Protein AF-A0A1H1SBE0-F1 (afdb_monomer_lite)

Structure (mmCIF, N/CA/C/O backbone):
data_AF-A0A1H1SBE0-F1
#
_entry.id   AF-A0A1H1SBE0-F1
#
loop_
_atom_site.group_PDB
_atom_site.id
_atom_site.type_symbol
_atom_site.label_atom_id
_atom_site.label_alt_id
_atom_site.label_comp_id
_atom_site.label_asym_id
_atom_site.label_entity_id
_atom_site.label_seq_id
_atom_site.pdbx_PDB_ins_code
_atom_site.Cartn_x
_atom_site.Cartn_y
_atom_site.Cartn_z
_atom_site.occupancy
_atom_site.B_iso_or_equiv
_atom_site.auth_seq_id
_atom_site.auth_comp_id
_atom_site.auth_asym_id
_atom_site.auth_atom_id
_atom_site.pdbx_PDB_model_num
ATOM 1 N N . MET A 1 1 ? 48.271 5.583 -66.362 1.00 45.78 1 MET A N 1
ATOM 2 C CA . MET A 1 1 ? 48.150 4.110 -66.345 1.00 45.78 1 MET A CA 1
ATOM 3 C C . MET A 1 1 ? 48.478 3.608 -64.946 1.00 45.78 1 MET A C 1
ATOM 5 O O . MET A 1 1 ? 49.628 3.749 -64.551 1.00 45.78 1 MET A O 1
ATOM 9 N N . PRO A 1 2 ? 47.506 3.093 -64.180 1.00 50.34 2 PRO A N 1
ATOM 10 C CA . PRO A 1 2 ? 47.777 2.348 -62.955 1.00 50.34 2 PRO A CA 1
ATOM 11 C C . PRO A 1 2 ? 47.864 0.840 -63.259 1.00 50.34 2 PRO A C 1
ATOM 13 O O . PRO A 1 2 ? 47.049 0.345 -64.038 1.00 50.34 2 PRO A O 1
ATOM 16 N N . PRO A 1 3 ? 48.792 0.083 -62.658 1.00 51.16 3 PRO A N 1
ATOM 17 C CA . PRO A 1 3 ? 48.682 -1.366 -62.622 1.00 51.16 3 PRO A CA 1
ATOM 18 C C . PRO A 1 3 ? 48.021 -1.835 -61.315 1.00 51.16 3 PRO A C 1
ATOM 20 O O . PRO A 1 3 ? 48.494 -1.560 -60.216 1.00 51.16 3 PRO A O 1
ATOM 23 N N . THR A 1 4 ? 46.952 -2.606 -61.454 1.00 49.50 4 THR A N 1
ATOM 24 C CA . THR A 1 4 ? 46.554 -3.709 -60.556 1.00 49.50 4 THR A CA 1
ATOM 25 C C . THR A 1 4 ? 46.502 -4.985 -61.420 1.00 49.50 4 THR A C 1
ATOM 27 O O . THR A 1 4 ? 46.507 -4.836 -62.647 1.00 49.50 4 THR A O 1
ATOM 30 N N . PRO A 1 5 ? 46.422 -6.235 -60.901 1.00 48.66 5 PRO A N 1
ATOM 31 C CA . PRO A 1 5 ? 46.421 -6.745 -59.516 1.00 48.66 5 PRO A CA 1
ATOM 32 C C . PRO A 1 5 ? 47.370 -7.968 -59.311 1.00 48.66 5 PRO A C 1
ATOM 34 O O . PRO A 1 5 ? 47.953 -8.488 -60.260 1.00 48.66 5 PRO A O 1
ATOM 37 N N . ARG A 1 6 ? 47.462 -8.524 -58.090 1.00 40.03 6 ARG A N 1
ATOM 38 C CA . ARG A 1 6 ? 47.632 -9.983 -57.914 1.00 40.03 6 ARG A CA 1
ATOM 39 C C . ARG A 1 6 ? 46.803 -10.497 -56.738 1.00 40.03 6 ARG A C 1
ATOM 41 O O . ARG A 1 6 ? 46.999 -10.102 -55.596 1.00 40.03 6 ARG A O 1
ATOM 48 N N . THR A 1 7 ? 45.878 -11.372 -57.104 1.00 45.62 7 THR A N 1
ATOM 49 C CA . THR A 1 7 ? 45.034 -12.244 -56.293 1.00 45.62 7 THR A CA 1
ATOM 50 C C . THR A 1 7 ? 45.862 -13.352 -55.647 1.00 45.62 7 THR A C 1
ATOM 52 O O . THR A 1 7 ? 46.636 -13.999 -56.349 1.00 45.62 7 THR A O 1
ATOM 55 N N . THR A 1 8 ? 45.591 -13.654 -54.377 1.00 46.00 8 THR A N 1
ATOM 56 C CA . THR A 1 8 ? 45.579 -15.045 -53.906 1.00 46.00 8 THR A CA 1
ATOM 57 C C . THR A 1 8 ? 44.433 -15.208 -52.914 1.00 46.00 8 THR A C 1
ATOM 59 O O . THR A 1 8 ? 44.449 -14.650 -51.819 1.00 46.00 8 THR A O 1
ATOM 62 N N . GLU A 1 9 ? 43.412 -15.940 -53.347 1.00 38.50 9 GLU A N 1
ATOM 63 C CA . GLU A 1 9 ? 42.443 -16.611 -52.486 1.00 38.50 9 GLU A CA 1
ATOM 64 C C . GLU A 1 9 ? 43.153 -17.674 -51.632 1.00 38.50 9 GLU A C 1
ATOM 66 O O . GLU A 1 9 ? 44.126 -18.253 -52.112 1.00 38.50 9 GLU A O 1
ATOM 71 N N . LEU A 1 10 ? 42.676 -17.951 -50.410 1.00 39.22 10 LEU A N 1
ATOM 72 C CA . LEU A 1 10 ? 42.073 -19.246 -50.023 1.00 39.22 10 LEU A CA 1
ATOM 73 C C . LEU A 1 10 ? 41.742 -19.273 -48.510 1.00 39.22 10 LEU A C 1
ATOM 75 O O . LEU A 1 10 ? 42.617 -19.062 -47.676 1.00 39.22 10 LEU A O 1
ATOM 79 N N . SER A 1 11 ? 40.458 -19.501 -48.200 1.00 38.25 11 SER A N 1
ATOM 80 C CA . SER A 1 11 ? 39.885 -20.546 -47.309 1.00 38.25 11 SER A CA 1
ATOM 81 C C . SER A 1 11 ? 40.762 -21.103 -46.171 1.00 38.25 11 SER A C 1
ATOM 83 O O . SER A 1 11 ? 41.905 -21.457 -46.406 1.00 38.25 11 SER A O 1
ATOM 85 N N . ALA A 1 12 ? 40.334 -21.442 -44.953 1.00 47.94 12 ALA A N 1
ATOM 86 C CA . ALA A 1 12 ? 39.07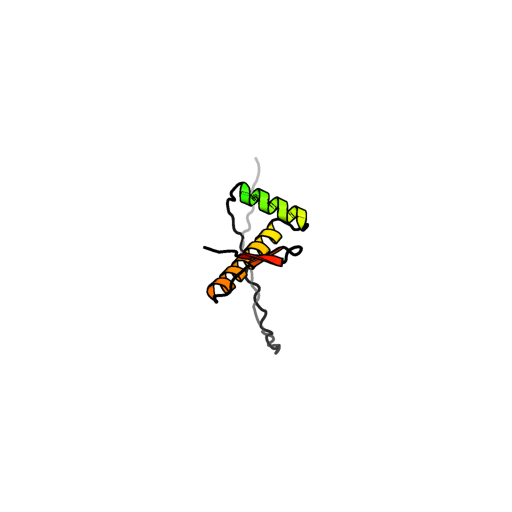9 -21.563 -44.203 1.00 47.94 12 ALA A CA 1
ATOM 87 C C . ALA A 1 12 ? 39.503 -22.021 -42.763 1.00 47.94 12 ALA A C 1
ATOM 89 O O . ALA A 1 12 ? 40.678 -22.345 -42.564 1.00 47.94 12 ALA A O 1
ATOM 90 N N . PRO A 1 13 ? 38.620 -22.055 -41.742 1.00 46.41 13 PRO A N 1
ATOM 91 C CA . PRO A 1 13 ? 39.005 -22.320 -40.352 1.00 46.41 13 PRO A CA 1
ATOM 92 C C . PRO A 1 13 ? 39.144 -23.826 -40.072 1.00 46.41 13 PRO A C 1
ATOM 94 O O . PRO A 1 13 ? 38.344 -24.622 -40.558 1.00 46.41 13 PRO A O 1
ATOM 97 N N . LEU A 1 14 ? 40.107 -24.219 -39.232 1.00 41.81 14 LEU A N 1
ATOM 98 C CA . LEU A 1 14 ? 40.192 -25.578 -38.689 1.00 41.81 14 LEU A CA 1
ATOM 99 C C . LEU A 1 14 ? 39.836 -25.577 -37.202 1.00 41.81 14 LEU A C 1
ATOM 101 O O . LEU A 1 14 ? 40.540 -25.033 -36.353 1.00 41.81 14 LEU A O 1
ATOM 105 N N . SER A 1 15 ? 38.682 -26.178 -36.936 1.00 43.12 15 SER A N 1
ATOM 106 C CA . SER A 1 15 ? 38.161 -26.578 -35.637 1.00 43.12 15 SER A CA 1
ATOM 107 C C . SER A 1 15 ? 39.092 -27.586 -34.961 1.00 43.12 15 SER A C 1
ATOM 109 O O . SER A 1 15 ? 39.494 -28.545 -35.609 1.00 43.12 15 SER A O 1
ATOM 111 N N . ASN A 1 16 ? 39.341 -27.439 -33.656 1.00 43.66 16 ASN A N 1
ATOM 112 C CA . ASN A 1 16 ? 39.878 -28.523 -32.831 1.00 43.66 16 ASN A CA 1
ATOM 113 C C . ASN A 1 16 ? 38.955 -28.798 -31.634 1.00 43.66 16 ASN A C 1
ATOM 115 O O . ASN A 1 16 ? 38.880 -28.043 -30.671 1.00 43.66 16 ASN A O 1
ATOM 119 N N . GLU A 1 17 ? 38.207 -29.880 -31.827 1.00 39.31 17 GLU A N 1
ATOM 120 C CA . GLU A 1 17 ? 37.707 -30.907 -30.911 1.00 39.31 17 GLU A CA 1
ATOM 121 C C . GLU A 1 17 ? 37.438 -30.629 -29.419 1.00 39.31 17 GLU A C 1
ATOM 123 O O . GLU A 1 17 ? 38.289 -30.304 -28.596 1.00 39.31 17 GLU A O 1
ATOM 128 N N . VAL A 1 18 ? 36.201 -30.989 -29.076 1.00 44.00 18 VAL A N 1
ATOM 129 C CA . VAL A 1 18 ? 35.666 -31.345 -27.762 1.00 44.00 18 VAL A CA 1
ATOM 130 C C . VAL A 1 18 ? 36.289 -32.654 -27.254 1.00 44.00 18 VAL A C 1
ATOM 132 O O . VAL A 1 18 ? 36.305 -33.632 -27.997 1.00 44.00 18 VAL A O 1
ATOM 135 N N . LYS A 1 19 ? 36.657 -32.715 -25.960 1.00 37.03 19 LYS A N 1
ATOM 136 C CA . LYS A 1 19 ? 36.245 -33.747 -24.966 1.00 37.03 19 LYS A CA 1
ATOM 137 C C . LYS A 1 19 ? 37.140 -33.713 -23.713 1.00 37.03 19 LYS A C 1
ATOM 139 O O . LYS A 1 19 ? 38.323 -34.014 -23.787 1.00 37.03 19 LYS A O 1
ATOM 144 N N . LYS A 1 20 ? 36.546 -33.523 -22.532 1.00 35.72 20 LYS A N 1
ATOM 145 C CA . LYS A 1 20 ? 36.143 -34.613 -21.617 1.00 35.72 20 LYS A CA 1
ATOM 146 C C . LYS A 1 20 ? 35.503 -34.025 -20.358 1.00 35.72 20 LYS A C 1
ATOM 148 O O . LYS A 1 20 ? 36.019 -33.099 -19.743 1.00 35.72 20 LYS A O 1
ATOM 153 N N . ALA A 1 21 ? 34.353 -34.594 -20.017 1.00 42.25 21 ALA A N 1
ATOM 154 C CA . ALA A 1 21 ? 33.612 -34.336 -18.799 1.00 42.25 21 ALA A CA 1
ATOM 155 C C . ALA A 1 21 ? 34.451 -34.702 -17.570 1.00 42.25 21 ALA A C 1
ATOM 157 O O . ALA A 1 21 ? 35.009 -35.796 -17.514 1.00 42.25 21 ALA A O 1
ATOM 158 N N . ASN A 1 22 ? 34.469 -33.816 -16.576 1.00 41.03 22 ASN A N 1
ATOM 159 C CA . ASN A 1 22 ? 34.837 -34.177 -15.216 1.00 41.03 22 ASN A CA 1
ATOM 160 C C . ASN A 1 22 ? 33.557 -34.152 -14.378 1.00 41.03 22 ASN A C 1
ATOM 162 O O . ASN A 1 22 ? 33.023 -33.093 -14.051 1.00 41.03 22 ASN A O 1
ATOM 166 N N . VAL A 1 23 ? 33.033 -35.347 -14.108 1.00 49.38 23 VAL A N 1
ATOM 167 C CA . VAL A 1 23 ? 31.912 -35.584 -13.198 1.00 49.38 23 VAL A CA 1
ATOM 168 C C . VAL A 1 23 ? 32.461 -35.452 -11.781 1.00 49.38 23 VAL A C 1
ATOM 170 O O . VAL A 1 23 ? 32.946 -36.411 -11.189 1.00 49.38 23 VAL A O 1
ATOM 173 N N . GLY A 1 24 ? 32.441 -34.226 -11.263 1.00 40.00 24 GLY A N 1
ATOM 174 C CA . GLY A 1 24 ? 32.627 -33.953 -9.845 1.00 40.00 24 GLY A CA 1
ATOM 175 C C . GLY A 1 24 ? 31.282 -34.074 -9.143 1.00 40.00 24 GLY A C 1
ATOM 176 O O . GLY A 1 24 ? 30.373 -33.291 -9.410 1.00 40.00 24 GLY A O 1
ATOM 177 N N . ALA A 1 25 ? 31.160 -35.068 -8.267 1.00 51.12 25 ALA A N 1
ATOM 178 C CA . ALA A 1 25 ? 30.040 -35.239 -7.357 1.00 51.12 25 ALA A CA 1
ATOM 179 C C . ALA A 1 25 ? 29.938 -34.027 -6.416 1.00 51.12 25 ALA A C 1
ATOM 181 O O . ALA A 1 25 ? 30.593 -33.959 -5.380 1.00 51.12 25 ALA A O 1
ATOM 182 N N . GLY A 1 26 ? 29.121 -33.055 -6.807 1.00 42.88 26 GLY A N 1
ATOM 183 C CA . GLY A 1 26 ? 28.610 -32.003 -5.945 1.00 42.88 26 GLY A CA 1
ATOM 184 C C . GLY A 1 26 ? 27.107 -32.183 -5.861 1.00 42.88 26 GLY A C 1
ATOM 185 O O . GLY A 1 26 ? 26.414 -32.116 -6.874 1.00 42.88 26 GLY A O 1
ATOM 186 N N . THR A 1 27 ? 26.604 -32.458 -4.665 1.00 46.19 27 THR A N 1
ATOM 187 C CA . THR A 1 27 ? 25.187 -32.361 -4.325 1.00 46.19 27 THR A CA 1
ATOM 188 C C . THR A 1 27 ? 24.632 -31.062 -4.904 1.00 46.19 27 THR A C 1
ATOM 190 O O . THR A 1 27 ? 25.029 -29.968 -4.505 1.00 46.19 27 THR A O 1
ATOM 193 N N . TYR A 1 28 ? 23.744 -31.182 -5.893 1.00 48.25 28 TYR A N 1
ATOM 194 C CA . TYR A 1 28 ? 23.044 -30.048 -6.478 1.00 48.25 28 TYR A CA 1
ATOM 195 C C . TYR A 1 28 ? 22.137 -29.465 -5.400 1.00 48.25 28 TYR A C 1
ATOM 197 O O . TYR A 1 28 ? 20.993 -29.878 -5.224 1.00 48.25 28 TYR A O 1
ATOM 205 N N . VAL A 1 29 ? 22.667 -28.498 -4.656 1.00 59.00 29 VAL A N 1
ATOM 206 C CA . VAL A 1 29 ? 21.853 -27.523 -3.947 1.00 59.00 29 VAL A CA 1
ATOM 207 C C . VAL A 1 29 ? 20.975 -26.904 -5.024 1.00 59.00 29 VAL A C 1
ATOM 209 O O . VAL A 1 29 ? 21.475 -26.216 -5.917 1.00 59.00 29 VAL A O 1
ATOM 212 N N . SER A 1 30 ? 19.687 -27.242 -4.993 1.00 56.38 30 SER A N 1
ATOM 213 C CA . SER A 1 30 ? 18.667 -26.633 -5.834 1.00 56.38 30 SER A CA 1
ATOM 214 C C . SER A 1 30 ? 18.797 -25.124 -5.667 1.00 56.38 30 SER A C 1
ATOM 216 O O . SER A 1 30 ? 18.412 -24.564 -4.639 1.00 56.38 30 SER A O 1
ATOM 218 N N . ARG A 1 31 ? 19.433 -24.458 -6.638 1.00 60.59 31 ARG A N 1
ATOM 219 C CA . ARG A 1 31 ? 19.405 -23.004 -6.713 1.00 60.59 31 ARG A CA 1
ATOM 220 C C . ARG A 1 31 ? 17.942 -22.677 -6.918 1.00 60.59 31 ARG A C 1
ATOM 222 O O . ARG A 1 31 ? 17.404 -22.962 -7.986 1.00 60.59 31 ARG A O 1
ATOM 229 N N . HIS A 1 32 ? 17.306 -22.115 -5.895 1.00 59.50 32 HIS A N 1
ATOM 230 C CA . HIS A 1 32 ? 16.066 -21.383 -6.076 1.00 59.50 32 HIS A CA 1
ATOM 231 C C . HIS A 1 32 ? 16.313 -20.407 -7.225 1.00 59.50 32 HIS A C 1
ATOM 233 O O . HIS A 1 32 ? 17.044 -19.430 -7.072 1.00 59.50 32 HIS A O 1
ATOM 239 N N . ARG A 1 33 ? 15.792 -20.737 -8.409 1.00 68.19 33 ARG A N 1
ATOM 240 C CA . ARG A 1 33 ? 15.787 -19.831 -9.545 1.00 68.19 33 ARG A CA 1
ATOM 241 C C . ARG A 1 33 ? 14.931 -18.663 -9.092 1.00 68.19 33 ARG A C 1
ATOM 243 O O . ARG A 1 33 ? 13.716 -18.811 -8.966 1.00 68.19 33 ARG A O 1
ATOM 250 N N . SER A 1 34 ? 15.578 -17.551 -8.755 1.00 68.56 34 SER A N 1
ATOM 251 C CA . SER A 1 34 ? 14.889 -16.287 -8.548 1.00 68.56 34 SER A CA 1
ATOM 252 C C . SER A 1 34 ? 13.978 -16.079 -9.757 1.00 68.56 34 SER A C 1
ATOM 254 O O . SER A 1 34 ? 14.442 -16.310 -10.878 1.00 68.56 34 SER A O 1
ATOM 256 N N . PRO A 1 35 ? 12.695 -15.736 -9.564 1.00 76.94 35 PRO A N 1
ATOM 257 C CA . PRO A 1 35 ? 11.817 -15.468 -10.691 1.00 76.94 35 PRO A CA 1
ATOM 258 C C . PRO A 1 35 ? 12.470 -14.416 -11.593 1.00 76.94 35 PRO A C 1
ATOM 260 O O . PRO A 1 35 ? 13.067 -13.456 -11.101 1.00 76.94 35 PRO A O 1
ATOM 263 N N . ASP A 1 36 ? 12.408 -14.647 -12.903 1.00 86.88 36 ASP A N 1
ATOM 264 C CA . ASP A 1 36 ? 13.062 -13.782 -13.879 1.00 86.88 36 ASP A CA 1
ATOM 265 C C . ASP A 1 36 ? 12.480 -12.355 -13.767 1.00 86.88 36 ASP A C 1
ATOM 267 O O . ASP A 1 36 ? 11.260 -12.165 -13.678 1.00 86.88 36 ASP A O 1
ATOM 271 N N . LEU A 1 37 ? 13.353 -11.339 -13.734 1.00 87.06 37 LEU A N 1
ATOM 272 C CA . LEU A 1 37 ? 12.928 -9.939 -13.654 1.00 87.06 37 LEU A CA 1
ATOM 273 C C . LEU A 1 37 ? 12.089 -9.586 -14.885 1.00 87.06 37 LEU A C 1
ATOM 275 O O . LEU A 1 37 ? 12.528 -9.763 -16.020 1.00 87.06 37 LEU A O 1
ATOM 279 N N . THR A 1 38 ? 10.883 -9.069 -14.653 1.00 89.50 38 THR A N 1
ATOM 280 C CA . THR A 1 38 ? 9.940 -8.696 -15.712 1.00 89.50 38 THR A CA 1
ATOM 281 C C . THR A 1 38 ? 9.707 -7.191 -15.694 1.00 89.50 38 THR A C 1
ATOM 283 O O . THR A 1 38 ? 9.329 -6.631 -14.667 1.00 89.50 38 THR A O 1
ATOM 286 N N . ASN A 1 39 ? 9.898 -6.540 -16.842 1.00 90.81 39 ASN A N 1
ATOM 287 C CA . ASN A 1 39 ? 9.573 -5.127 -17.015 1.00 90.81 39 ASN A CA 1
ATOM 288 C C . ASN A 1 39 ? 8.098 -4.971 -17.389 1.00 90.81 39 ASN A C 1
ATOM 290 O O . ASN A 1 39 ? 7.632 -5.566 -18.360 1.00 90.81 39 ASN A O 1
ATOM 294 N N . ILE A 1 40 ? 7.378 -4.142 -16.637 1.00 89.50 40 ILE A N 1
ATOM 295 C CA . ILE A 1 40 ? 5.963 -3.843 -16.862 1.00 89.50 40 ILE A CA 1
ATOM 296 C C . ILE A 1 40 ? 5.838 -2.346 -17.156 1.00 89.50 40 ILE A C 1
ATOM 298 O O . ILE A 1 40 ? 6.284 -1.520 -16.364 1.00 89.50 40 ILE A O 1
ATOM 302 N N . ASN A 1 41 ? 5.229 -1.997 -18.292 1.00 93.38 41 ASN A N 1
ATOM 303 C CA . ASN A 1 41 ? 4.911 -0.614 -18.640 1.00 93.38 41 ASN A CA 1
ATOM 304 C C . ASN A 1 41 ? 3.417 -0.358 -18.403 1.00 93.38 41 ASN A C 1
ATOM 306 O O . ASN A 1 41 ? 2.574 -1.036 -18.989 1.00 93.38 41 ASN A O 1
ATOM 310 N N . THR A 1 42 ? 3.087 0.611 -17.551 1.00 88.50 42 THR A N 1
ATOM 311 C CA . THR A 1 42 ? 1.705 0.946 -17.178 1.00 88.50 42 THR A CA 1
ATOM 312 C C . THR A 1 42 ? 1.500 2.448 -17.128 1.00 88.50 42 THR A C 1
ATOM 314 O O . THR A 1 42 ? 2.372 3.194 -16.686 1.00 88.50 42 THR A O 1
ATOM 317 N N . GLN A 1 43 ? 0.302 2.891 -17.502 1.00 94.69 43 GLN A N 1
ATOM 318 C CA . GLN A 1 43 ? -0.117 4.276 -17.326 1.00 94.69 43 GLN A CA 1
ATOM 319 C C . GLN A 1 43 ? -0.847 4.431 -15.992 1.00 94.69 43 GLN A C 1
ATOM 321 O O . GLN A 1 43 ? -1.820 3.728 -15.721 1.00 94.69 43 GLN A O 1
ATOM 326 N N . PHE A 1 44 ? -0.393 5.372 -15.168 1.00 93.44 44 PHE A N 1
ATOM 327 C CA . PHE A 1 44 ? -1.026 5.686 -13.893 1.00 93.44 44 PHE A CA 1
ATOM 328 C C . PHE A 1 44 ? -1.960 6.887 -14.021 1.00 93.44 44 PHE A C 1
ATOM 330 O O . PHE A 1 44 ? -1.665 7.873 -14.696 1.00 93.44 44 PHE A O 1
ATOM 337 N N . GLN A 1 45 ? -3.083 6.834 -13.306 1.00 96.94 45 GLN A N 1
ATOM 338 C CA . GLN A 1 45 ? -3.910 8.016 -13.091 1.00 96.94 45 GLN A CA 1
ATOM 339 C C . GLN A 1 45 ? -3.156 9.038 -12.229 1.00 96.94 45 GLN A C 1
ATOM 341 O O . GLN A 1 45 ? -2.383 8.662 -11.347 1.00 96.94 45 GLN A O 1
ATOM 346 N N . ARG A 1 46 ? -3.449 10.335 -12.402 1.00 96.06 46 ARG A N 1
ATOM 347 C CA . ARG A 1 46 ? -2.784 11.423 -11.652 1.00 96.06 46 ARG A CA 1
ATOM 348 C C . ARG A 1 46 ? -2.792 11.214 -10.133 1.00 96.06 46 ARG A C 1
ATOM 350 O O .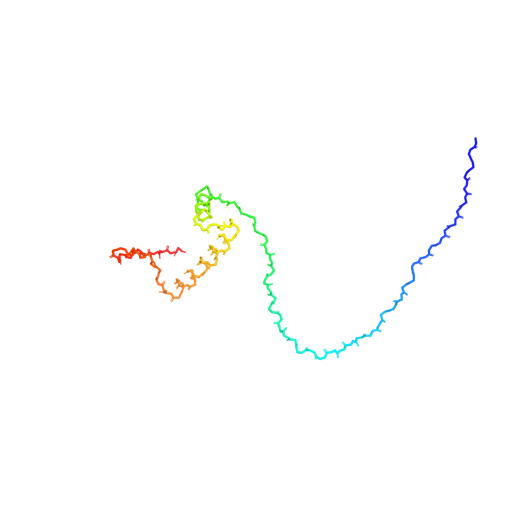 ARG A 1 46 ? -1.793 11.476 -9.477 1.00 96.06 46 ARG A O 1
ATOM 357 N N . ARG A 1 47 ? -3.899 10.707 -9.575 1.00 95.81 47 ARG A N 1
ATOM 358 C CA . ARG A 1 47 ? -4.012 10.420 -8.132 1.00 95.81 47 ARG A CA 1
ATOM 359 C C . ARG A 1 47 ? -3.058 9.314 -7.672 1.00 95.81 47 ARG A C 1
ATOM 361 O O . ARG A 1 47 ? -2.511 9.415 -6.583 1.00 95.81 47 ARG A O 1
ATOM 368 N N . ALA A 1 48 ? -2.839 8.293 -8.500 1.00 94.75 48 ALA A N 1
ATOM 369 C CA . ALA A 1 48 ? -1.905 7.215 -8.188 1.00 94.75 48 ALA A CA 1
ATOM 370 C C . ALA A 1 48 ? -0.449 7.700 -8.239 1.00 94.75 48 ALA A C 1
ATOM 372 O O . ALA A 1 48 ? 0.338 7.331 -7.375 1.00 94.75 48 ALA A O 1
ATOM 373 N N . VAL A 1 49 ? -0.116 8.584 -9.187 1.00 96.25 49 VAL A N 1
ATOM 374 C CA . VAL A 1 49 ? 1.206 9.234 -9.241 1.00 96.25 49 VAL A CA 1
ATOM 375 C C . VAL A 1 49 ? 1.453 10.071 -7.984 1.00 96.25 49 VAL A C 1
ATOM 377 O O . VAL A 1 49 ? 2.477 9.901 -7.335 1.00 96.25 49 VAL A O 1
ATOM 380 N N . ALA A 1 50 ? 0.487 10.898 -7.577 1.00 97.25 50 ALA A N 1
ATOM 381 C CA . ALA A 1 50 ? 0.613 11.701 -6.360 1.00 97.25 50 ALA A CA 1
ATOM 382 C C . ALA A 1 50 ? 0.779 10.837 -5.093 1.00 97.25 50 ALA A C 1
ATOM 384 O O . ALA A 1 50 ? 1.571 11.167 -4.212 1.00 97.25 50 ALA A O 1
ATOM 385 N N . ALA A 1 51 ? 0.061 9.712 -5.000 1.00 96.44 51 ALA A N 1
ATOM 386 C CA . ALA A 1 51 ? 0.222 8.768 -3.896 1.00 96.44 51 ALA A CA 1
ATOM 387 C C . ALA A 1 51 ? 1.612 8.109 -3.898 1.00 96.44 51 ALA A C 1
ATOM 389 O O . ALA A 1 51 ? 2.228 7.983 -2.842 1.00 96.44 51 ALA A O 1
ATOM 390 N N . LEU A 1 52 ? 2.123 7.732 -5.075 1.00 96.19 52 LEU A N 1
ATOM 391 C CA . LEU A 1 52 ? 3.465 7.174 -5.235 1.00 96.19 52 LEU A CA 1
ATOM 392 C C . LEU A 1 52 ? 4.539 8.166 -4.771 1.00 96.19 52 LEU A C 1
ATOM 394 O O . LEU A 1 52 ? 5.396 7.800 -3.974 1.00 96.19 52 LEU A O 1
ATOM 398 N N . GLU A 1 53 ? 4.449 9.427 -5.197 1.00 96.56 53 GLU A N 1
ATOM 399 C CA . GLU A 1 53 ? 5.364 10.493 -4.769 1.00 96.56 53 GLU A CA 1
ATOM 400 C C . GLU A 1 53 ? 5.316 10.724 -3.255 1.00 96.56 53 GLU A C 1
ATOM 402 O O . GLU A 1 53 ? 6.361 10.842 -2.611 1.00 96.56 53 GLU A O 1
ATOM 407 N N . LEU A 1 54 ? 4.113 10.751 -2.671 1.00 97.69 54 LEU A N 1
ATOM 408 C CA . LEU A 1 54 ? 3.930 10.912 -1.231 1.00 97.69 54 LEU A CA 1
ATOM 409 C C . LEU A 1 54 ? 4.599 9.776 -0.452 1.00 97.69 54 LEU A C 1
ATOM 411 O O . LEU A 1 54 ? 5.333 10.039 0.501 1.00 97.69 54 LEU A O 1
ATOM 415 N N . VAL A 1 55 ? 4.381 8.525 -0.866 1.00 97.06 55 VAL A N 1
ATOM 416 C CA . VAL A 1 55 ? 4.957 7.356 -0.189 1.00 97.06 55 VAL A CA 1
ATOM 417 C C . VAL A 1 55 ? 6.471 7.312 -0.372 1.00 97.06 55 VAL A C 1
ATOM 419 O O . VAL A 1 55 ? 7.181 7.136 0.616 1.00 97.06 55 VAL A O 1
ATOM 422 N N . SER A 1 56 ? 6.983 7.538 -1.585 1.00 97.12 56 SER A N 1
ATOM 423 C CA . SER A 1 56 ? 8.427 7.622 -1.840 1.00 97.12 56 SER A CA 1
ATOM 424 C C . SER A 1 56 ? 9.090 8.692 -0.974 1.00 97.12 56 SER A C 1
ATOM 426 O O . SER A 1 56 ? 10.121 8.435 -0.361 1.00 97.12 56 SER A O 1
ATOM 428 N N . LYS A 1 57 ? 8.477 9.874 -0.838 1.00 97.38 57 LYS A N 1
ATOM 429 C CA . LYS A 1 57 ? 9.003 10.942 0.023 1.00 97.38 57 LYS A CA 1
ATOM 430 C C . LYS A 1 57 ? 8.969 10.576 1.508 1.00 97.38 57 LYS A C 1
ATOM 432 O O . LYS A 1 57 ? 9.900 10.915 2.231 1.00 97.38 57 LYS A O 1
ATOM 437 N N . ALA A 1 58 ? 7.907 9.918 1.968 1.00 97.25 58 ALA A N 1
ATOM 438 C CA . ALA A 1 58 ? 7.756 9.532 3.370 1.00 97.25 58 ALA A CA 1
ATOM 439 C C . ALA A 1 58 ? 8.717 8.408 3.788 1.00 97.25 58 ALA A C 1
ATOM 441 O O . ALA A 1 58 ? 9.142 8.357 4.938 1.00 97.25 58 ALA A O 1
ATOM 442 N N . THR A 1 59 ? 9.048 7.509 2.862 1.00 96.25 59 THR A N 1
ATOM 443 C CA . THR A 1 59 ? 9.844 6.303 3.137 1.00 96.25 59 THR A CA 1
ATOM 444 C C . THR A 1 59 ? 11.305 6.413 2.700 1.00 96.25 59 THR A C 1
ATOM 446 O O . THR A 1 59 ? 12.147 5.689 3.220 1.00 96.25 59 THR A O 1
ATOM 449 N N . GLY A 1 60 ? 11.623 7.324 1.774 1.00 97.31 60 GLY A N 1
ATOM 450 C CA . GLY A 1 60 ? 12.939 7.428 1.131 1.00 97.31 60 GLY A CA 1
ATOM 451 C C . GLY A 1 60 ? 13.154 6.427 -0.008 1.00 97.31 60 GLY A C 1
ATOM 452 O O . GLY A 1 60 ? 14.249 6.348 -0.560 1.00 97.31 60 GLY A O 1
ATOM 453 N N . ASP A 1 61 ? 12.122 5.668 -0.366 1.00 97.38 61 ASP A N 1
ATOM 454 C CA . ASP A 1 61 ? 12.214 4.582 -1.331 1.00 97.38 61 ASP A CA 1
ATOM 455 C C . ASP A 1 61 ? 12.083 5.044 -2.782 1.00 97.38 61 ASP A C 1
ATOM 457 O O . ASP A 1 61 ? 11.325 5.968 -3.110 1.00 97.38 61 ASP A O 1
ATOM 461 N N . SER A 1 62 ? 12.762 4.327 -3.684 1.00 97.50 62 SER A N 1
ATOM 462 C CA . SER A 1 62 ? 12.579 4.546 -5.116 1.00 97.50 62 SER A CA 1
ATOM 463 C C . SER A 1 62 ? 11.137 4.210 -5.534 1.00 97.50 62 SER A C 1
ATOM 465 O O . SER A 1 62 ? 10.512 3.322 -4.942 1.00 97.50 62 SER A O 1
ATOM 467 N N . PRO A 1 63 ? 10.591 4.851 -6.584 1.00 94.62 63 PRO A N 1
ATOM 468 C CA . PRO A 1 63 ? 9.255 4.521 -7.080 1.00 94.62 63 PRO A CA 1
ATOM 469 C C . PRO A 1 63 ? 9.083 3.028 -7.401 1.00 94.62 63 PRO A C 1
ATOM 471 O O . PRO A 1 63 ? 8.037 2.446 -7.119 1.00 94.62 63 PRO A O 1
ATOM 474 N N . THR A 1 64 ? 10.126 2.382 -7.932 1.00 94.19 64 THR A N 1
ATOM 475 C CA . THR A 1 64 ? 10.131 0.943 -8.225 1.00 94.19 64 THR A CA 1
ATOM 476 C C . THR A 1 64 ? 9.979 0.102 -6.957 1.00 94.19 64 THR A C 1
ATOM 478 O O . THR A 1 64 ? 9.187 -0.840 -6.938 1.00 94.19 64 THR A O 1
ATOM 481 N N . ASP A 1 65 ? 10.678 0.454 -5.875 1.00 95.75 65 ASP A N 1
ATOM 482 C CA . ASP A 1 65 ? 10.598 -0.276 -4.604 1.00 95.75 65 ASP A CA 1
ATOM 483 C C . ASP A 1 65 ? 9.239 -0.104 -3.924 1.00 95.75 65 ASP A C 1
ATOM 485 O O . ASP A 1 65 ? 8.709 -1.058 -3.341 1.00 95.75 65 ASP A O 1
ATOM 489 N N . VAL A 1 66 ? 8.653 1.094 -4.028 1.00 96.75 66 VAL A N 1
ATOM 490 C CA . VAL A 1 66 ? 7.293 1.365 -3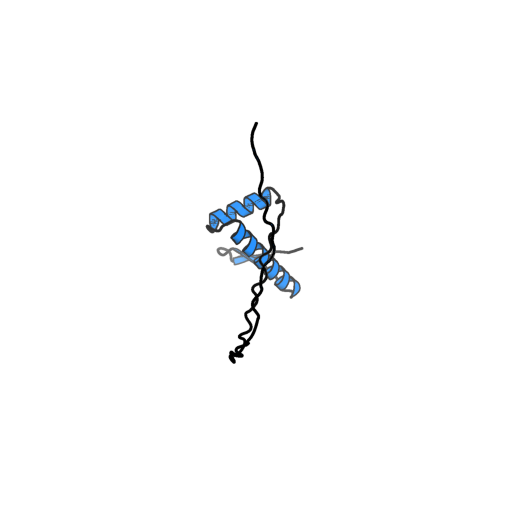.547 1.00 96.75 66 VAL A CA 1
ATOM 491 C C . VAL A 1 66 ? 6.280 0.523 -4.317 1.00 96.75 66 VAL A C 1
ATOM 493 O O . VAL A 1 66 ? 5.443 -0.134 -3.698 1.00 96.75 66 VAL A O 1
ATOM 496 N N . LEU A 1 67 ? 6.369 0.477 -5.650 1.00 95.25 67 LEU A N 1
ATOM 497 C CA . LEU A 1 67 ? 5.465 -0.328 -6.479 1.00 95.25 67 LEU A CA 1
ATOM 498 C C . LEU A 1 67 ? 5.602 -1.828 -6.190 1.00 95.25 67 LEU A C 1
ATOM 500 O O . LEU A 1 67 ? 4.592 -2.509 -6.009 1.00 95.25 67 LEU A O 1
ATOM 504 N N . ASN A 1 68 ? 6.831 -2.335 -6.068 1.00 94.38 68 ASN A N 1
ATOM 505 C CA . ASN A 1 68 ? 7.082 -3.733 -5.716 1.00 94.38 68 ASN A CA 1
ATOM 506 C C . ASN A 1 68 ? 6.429 -4.106 -4.378 1.00 94.38 68 ASN A C 1
ATOM 508 O O . ASN A 1 68 ? 5.736 -5.123 -4.284 1.00 94.38 68 ASN A O 1
ATOM 512 N N . ARG A 1 69 ? 6.591 -3.265 -3.349 1.00 95.56 69 ARG A N 1
ATOM 513 C CA . ARG A 1 69 ? 5.944 -3.477 -2.047 1.00 95.56 69 ARG A CA 1
ATOM 514 C C . ARG A 1 69 ? 4.432 -3.344 -2.109 1.00 95.56 69 ARG A C 1
ATOM 516 O O . ARG A 1 69 ? 3.743 -4.160 -1.503 1.00 95.56 69 ARG A O 1
ATOM 523 N N . ALA A 1 70 ? 3.910 -2.366 -2.844 1.00 94.88 70 ALA A N 1
ATOM 524 C CA . ALA A 1 70 ? 2.472 -2.172 -2.990 1.00 94.88 70 ALA A CA 1
ATOM 525 C C . ALA A 1 70 ? 1.801 -3.416 -3.592 1.00 94.88 70 ALA A C 1
ATOM 527 O O . ALA A 1 70 ? 0.783 -3.873 -3.074 1.00 94.88 70 ALA A O 1
ATOM 528 N N . VAL A 1 71 ? 2.406 -4.015 -4.625 1.00 94.88 71 VAL A N 1
ATOM 529 C CA . VAL A 1 71 ? 1.905 -5.253 -5.244 1.00 94.88 71 VAL A CA 1
ATOM 530 C C . VAL A 1 71 ? 1.932 -6.421 -4.256 1.00 94.88 71 VAL A C 1
ATOM 532 O O . VAL A 1 71 ? 0.941 -7.142 -4.132 1.00 94.88 71 VAL A O 1
ATOM 535 N N . GLN A 1 72 ? 3.031 -6.599 -3.516 1.00 95.75 72 GLN A N 1
ATOM 536 C CA . GLN A 1 72 ? 3.144 -7.660 -2.508 1.00 95.75 72 GLN A CA 1
ATOM 537 C C . GLN A 1 72 ? 2.115 -7.493 -1.383 1.00 95.75 72 GLN A C 1
ATOM 539 O O . GLN A 1 72 ? 1.457 -8.459 -0.991 1.00 95.75 72 GLN A O 1
ATOM 544 N N . PHE A 1 73 ? 1.942 -6.265 -0.894 1.00 95.31 73 PHE A N 1
ATOM 545 C CA . PHE A 1 73 ? 0.980 -5.950 0.153 1.00 95.31 73 PHE A CA 1
ATOM 546 C C . PHE A 1 73 ? -0.453 -6.190 -0.323 1.00 95.31 73 PHE A C 1
ATOM 548 O O . PHE A 1 73 ? -1.214 -6.877 0.353 1.00 95.31 73 PHE A O 1
ATOM 555 N N . TYR A 1 74 ? -0.806 -5.725 -1.524 1.00 94.75 74 TYR A N 1
ATOM 556 C CA . TYR A 1 74 ? -2.123 -5.973 -2.105 1.00 94.75 74 TYR A CA 1
ATOM 557 C C . TYR A 1 74 ? -2.404 -7.475 -2.267 1.00 94.75 74 TYR A C 1
ATOM 559 O O . TYR A 1 74 ? -3.463 -7.951 -1.855 1.00 94.75 74 TYR A O 1
ATOM 567 N N . ALA A 1 75 ? -1.438 -8.251 -2.771 1.00 95.88 75 ALA A N 1
ATOM 568 C CA . ALA A 1 75 ? -1.566 -9.704 -2.883 1.00 95.88 75 ALA A CA 1
ATOM 569 C C . ALA A 1 75 ? -1.797 -10.379 -1.518 1.00 95.88 75 ALA A C 1
ATOM 571 O O . ALA A 1 75 ? -2.642 -11.272 -1.397 1.00 95.88 75 ALA A O 1
ATOM 572 N N . TYR A 1 76 ? -1.086 -9.933 -0.478 1.00 94.81 76 TYR A N 1
ATOM 573 C CA . TYR A 1 76 ? -1.288 -10.410 0.889 1.00 94.81 76 TYR A CA 1
ATOM 574 C C . TYR A 1 76 ? -2.697 -10.095 1.405 1.00 94.81 76 TYR A C 1
ATOM 576 O O . TYR A 1 76 ? -3.374 -10.995 1.908 1.00 94.81 76 TYR A O 1
ATOM 584 N N . LEU A 1 77 ? -3.174 -8.860 1.231 1.00 94.81 77 LEU A N 1
ATOM 585 C CA . LEU A 1 77 ? -4.511 -8.471 1.676 1.00 94.81 77 LEU A CA 1
ATOM 586 C C . LEU A 1 77 ? -5.616 -9.261 0.957 1.00 94.81 77 LEU A C 1
ATOM 588 O O . LEU A 1 77 ? -6.558 -9.721 1.601 1.00 94.81 77 LEU A O 1
ATOM 592 N N . ILE A 1 78 ? -5.480 -9.493 -0.353 1.00 94.56 78 ILE A N 1
ATOM 593 C CA . ILE A 1 78 ? -6.421 -10.326 -1.117 1.00 94.56 78 ILE A CA 1
ATOM 594 C C . ILE A 1 78 ? -6.425 -11.766 -0.603 1.00 94.56 78 ILE A C 1
ATOM 596 O O . ILE A 1 78 ? -7.495 -12.348 -0.415 1.00 94.56 78 ILE A O 1
ATOM 600 N N . LYS A 1 79 ? -5.250 -12.349 -0.331 1.00 95.06 79 LYS A N 1
ATOM 601 C CA . LYS A 1 79 ? -5.154 -13.693 0.255 1.00 95.06 79 LYS A CA 1
ATOM 602 C C . LYS A 1 79 ? -5.910 -13.764 1.583 1.00 95.06 79 LYS A C 1
ATOM 604 O O . LYS A 1 79 ? -6.697 -14.684 1.781 1.00 95.06 79 LYS A O 1
ATOM 609 N N . LYS A 1 80 ? -5.697 -12.783 2.459 1.00 94.88 80 LYS A N 1
ATOM 610 C CA . LYS A 1 80 ? -6.349 -12.691 3.769 1.00 94.88 80 LYS A CA 1
ATOM 611 C C . LYS A 1 80 ? -7.863 -12.544 3.661 1.00 94.88 80 LYS A C 1
ATOM 613 O O . LYS A 1 80 ? -8.595 -13.317 4.273 1.00 94.88 80 LYS A O 1
ATOM 618 N N . SER A 1 81 ? -8.331 -11.653 2.794 1.00 92.25 81 SER A N 1
ATOM 619 C CA . SER A 1 81 ? -9.760 -11.475 2.536 1.00 92.25 81 SER A CA 1
ATOM 620 C C . SER A 1 81 ? -10.425 -12.754 2.007 1.00 92.25 81 SER A C 1
ATOM 622 O O . SER A 1 81 ? -11.493 -13.129 2.486 1.00 92.25 81 SER A O 1
ATOM 624 N N . ARG A 1 82 ? -9.772 -13.488 1.093 1.00 92.62 82 ARG A N 1
ATOM 625 C CA . ARG A 1 82 ? -10.275 -14.778 0.576 1.00 92.62 82 ARG A CA 1
ATOM 626 C C . ARG A 1 82 ? -10.333 -15.885 1.627 1.00 92.62 82 ARG A C 1
ATOM 628 O O . ARG A 1 82 ? -11.130 -16.804 1.486 1.00 92.62 82 ARG A O 1
ATOM 635 N N . MET A 1 83 ? -9.510 -15.800 2.669 1.00 95.12 83 MET A N 1
ATOM 636 C CA . MET A 1 83 ? -9.564 -16.702 3.823 1.00 95.12 83 MET A CA 1
ATOM 637 C C . MET A 1 83 ? -10.671 -16.322 4.824 1.00 95.12 83 MET A C 1
ATOM 639 O O . MET A 1 83 ? -10.801 -16.971 5.857 1.00 95.12 83 MET A O 1
ATOM 643 N N . GLY A 1 84 ? -11.469 -15.290 4.529 1.00 93.25 84 GLY A N 1
ATOM 644 C CA . GLY A 1 84 ? -12.524 -14.791 5.410 1.00 93.25 84 GLY A CA 1
ATOM 645 C C . GLY A 1 84 ? -12.021 -13.851 6.507 1.00 93.25 84 GLY A C 1
ATOM 646 O O . GLY A 1 84 ? -12.795 -13.483 7.386 1.00 93.25 84 GLY A O 1
ATOM 647 N N . GLU A 1 85 ? -10.747 -13.443 6.474 1.00 94.50 85 GLU A N 1
ATOM 648 C CA . GLU A 1 85 ? -10.197 -12.505 7.453 1.00 94.50 85 GLU A CA 1
ATOM 649 C C . GLU A 1 85 ? -10.632 -11.063 7.139 1.00 94.50 85 GLU A C 1
ATOM 651 O O . GLU A 1 85 ? -10.735 -10.644 5.981 1.00 94.50 85 GLU A O 1
ATOM 656 N N . HIS A 1 86 ? -10.874 -10.2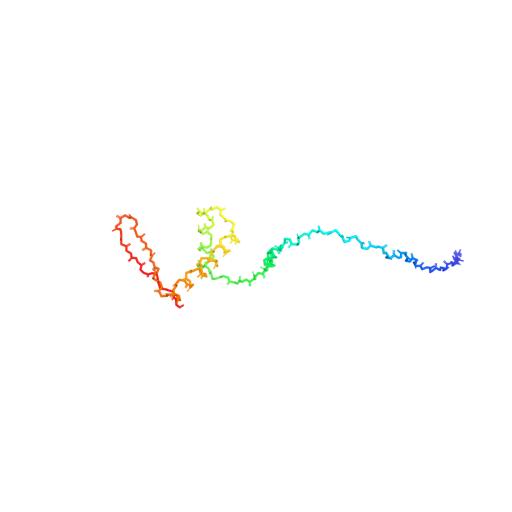81 8.192 1.00 92.94 86 HIS A N 1
ATOM 657 C CA . HIS A 1 86 ? -11.201 -8.861 8.091 1.00 92.94 86 HIS A CA 1
ATOM 658 C C . HIS A 1 86 ? -9.953 -7.998 8.287 1.00 92.94 86 HIS A C 1
ATOM 660 O O . HIS A 1 86 ? -9.127 -8.269 9.156 1.00 92.94 86 HIS A O 1
ATOM 666 N N . ILE A 1 87 ? -9.840 -6.936 7.491 1.00 94.12 87 ILE A N 1
ATOM 667 C CA . ILE A 1 87 ? -8.731 -5.982 7.543 1.00 94.12 87 ILE A CA 1
ATOM 668 C C . ILE A 1 87 ? -9.258 -4.682 8.150 1.00 94.12 87 ILE A C 1
ATOM 670 O O . ILE A 1 87 ? -10.293 -4.172 7.716 1.00 94.12 87 ILE A O 1
ATOM 674 N N . PHE A 1 88 ? -8.541 -4.143 9.133 1.00 94.88 88 PHE A N 1
ATOM 675 C CA . PHE A 1 88 ? -8.890 -2.891 9.798 1.00 94.88 88 PHE A CA 1
ATOM 676 C C . PHE A 1 88 ? -7.699 -1.934 9.815 1.00 94.88 88 PHE A C 1
ATOM 678 O O . PHE A 1 88 ? -6.558 -2.372 9.967 1.00 94.88 88 PHE A O 1
ATOM 685 N N . VAL A 1 89 ? -7.977 -0.637 9.704 1.00 94.50 89 VAL A N 1
ATOM 686 C CA . VAL A 1 89 ? -7.062 0.427 10.133 1.00 94.50 89 VAL A CA 1
ATOM 687 C C . VAL A 1 89 ? -7.483 0.836 11.534 1.00 94.50 89 VAL A C 1
ATOM 689 O O . VAL A 1 89 ? -8.653 1.137 11.768 1.00 94.50 89 VAL A O 1
ATOM 692 N N . GLU A 1 90 ? -6.543 0.812 12.470 1.00 96.56 90 GLU A N 1
ATOM 693 C CA . GLU A 1 90 ? -6.777 1.215 13.852 1.00 96.56 90 GLU A CA 1
ATOM 694 C C . GLU A 1 90 ? -6.203 2.610 14.094 1.00 96.56 90 GLU A C 1
ATOM 696 O O . GLU A 1 90 ? -5.054 2.895 13.751 1.00 96.56 90 GLU A O 1
ATOM 701 N N . ASN A 1 91 ? -7.007 3.486 14.689 1.00 95.75 91 ASN A N 1
ATOM 702 C CA . ASN A 1 91 ? -6.533 4.750 15.221 1.00 95.75 91 ASN A CA 1
ATOM 703 C C . ASN A 1 91 ? -5.866 4.484 16.579 1.00 95.75 91 ASN A C 1
ATOM 705 O O . ASN A 1 91 ? -6.538 4.125 17.541 1.00 95.75 91 ASN A O 1
ATOM 709 N N . MET A 1 92 ? -4.552 4.687 16.655 1.00 94.56 92 MET A N 1
ATOM 710 C CA . MET A 1 92 ? -3.747 4.360 17.842 1.00 94.56 92 MET A CA 1
ATOM 711 C C . MET A 1 92 ? -4.083 5.198 19.085 1.00 94.56 92 MET A C 1
ATOM 713 O O . MET A 1 92 ? -3.766 4.786 20.195 1.00 94.56 92 MET A O 1
ATOM 717 N N . GLU A 1 93 ? -4.703 6.367 18.920 1.00 95.00 93 GLU A N 1
ATOM 718 C CA . GLU A 1 93 ? -5.046 7.265 20.030 1.00 95.00 93 GLU A CA 1
ATOM 719 C C . GLU A 1 93 ? -6.397 6.907 20.658 1.00 95.00 93 GLU A C 1
ATOM 721 O O . GLU A 1 93 ? -6.585 7.036 21.865 1.00 95.00 93 GLU A O 1
ATOM 726 N N . THR A 1 94 ? -7.346 6.451 19.837 1.00 96.00 94 THR A N 1
ATOM 727 C CA . THR A 1 94 ? -8.740 6.204 20.249 1.00 96.00 94 THR A CA 1
ATOM 728 C C . THR A 1 94 ? -9.113 4.723 20.295 1.00 96.00 94 THR A C 1
ATOM 730 O O . THR A 1 94 ? -10.157 4.375 20.843 1.00 96.00 94 THR A O 1
ATOM 733 N N . GLY A 1 95 ? -8.312 3.846 19.685 1.00 94.94 95 GLY A N 1
ATOM 734 C CA . GLY A 1 95 ? -8.636 2.433 19.465 1.00 94.94 95 GLY A CA 1
ATOM 735 C C . GLY A 1 95 ? -9.761 2.203 18.447 1.00 94.94 95 GLY A C 1
ATOM 736 O O . GLY A 1 95 ? -10.185 1.064 18.237 1.00 94.94 95 GLY A O 1
ATOM 737 N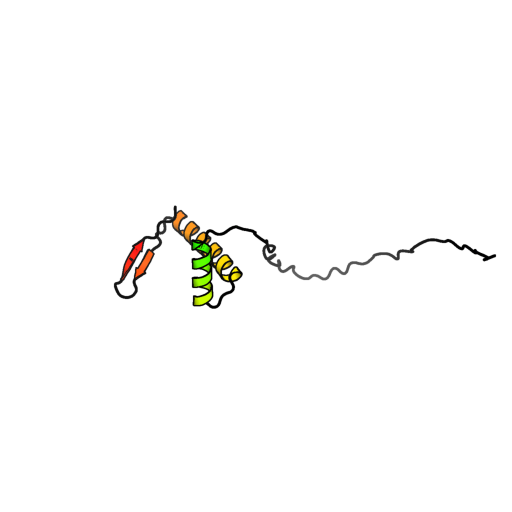 N . ALA A 1 96 ? -10.277 3.262 17.813 1.00 95.88 96 ALA A N 1
ATOM 738 C CA . ALA A 1 96 ? -11.322 3.143 16.806 1.00 95.88 96 ALA A CA 1
ATOM 739 C C . ALA A 1 96 ? -10.798 2.375 15.584 1.00 95.88 96 ALA A C 1
ATOM 741 O O . ALA A 1 96 ? -9.684 2.616 15.117 1.00 95.88 96 ALA A O 1
ATOM 742 N N . ARG A 1 97 ? -11.614 1.457 15.053 1.00 96.69 97 ARG A N 1
ATOM 743 C CA . ARG A 1 97 ? -11.257 0.618 13.904 1.00 96.69 97 ARG A CA 1
ATOM 744 C C . ARG A 1 97 ? -12.150 0.905 12.712 1.00 96.69 97 ARG A C 1
ATOM 746 O O . ARG A 1 97 ? -13.369 0.774 12.798 1.00 96.69 97 ARG A O 1
ATOM 753 N N . GLU A 1 98 ? -11.528 1.213 11.584 1.00 95.69 98 GLU A N 1
ATOM 754 C CA . GLU A 1 98 ? -12.190 1.326 10.290 1.00 95.69 98 GLU A CA 1
ATOM 755 C C . GLU A 1 98 ? -11.942 0.055 9.476 1.00 95.69 98 GLU A C 1
ATOM 757 O O . GLU A 1 98 ? -10.797 -0.345 9.258 1.00 95.69 98 GLU A O 1
ATOM 762 N N . ARG A 1 99 ? -13.015 -0.612 9.033 1.00 92.88 99 ARG A N 1
ATOM 763 C CA . ARG A 1 99 ? -12.900 -1.817 8.205 1.00 92.88 99 ARG A CA 1
ATOM 764 C C . ARG A 1 99 ? -12.546 -1.436 6.771 1.00 92.88 99 ARG A C 1
ATOM 766 O O . ARG A 1 99 ? -13.338 -0.792 6.088 1.00 92.88 99 ARG A O 1
ATOM 773 N N . ILE A 1 100 ? -11.428 -1.958 6.275 1.00 92.75 100 ILE A N 1
ATOM 774 C CA . ILE A 1 100 ? -11.095 -1.890 4.853 1.00 92.75 100 ILE A CA 1
ATOM 775 C C . ILE A 1 100 ? -11.849 -3.002 4.122 1.00 92.75 100 ILE A C 1
ATOM 777 O O . ILE A 1 100 ? -11.747 -4.181 4.471 1.00 92.75 100 ILE A O 1
ATOM 781 N N . THR A 1 101 ? -12.586 -2.626 3.078 1.00 86.31 101 THR A N 1
ATOM 782 C CA . THR A 1 101 ? -13.222 -3.575 2.158 1.00 86.31 101 THR A CA 1
ATOM 783 C C . THR A 1 101 ? -12.508 -3.516 0.816 1.00 86.31 101 THR A C 1
ATOM 785 O O . THR A 1 101 ? -12.404 -2.452 0.211 1.00 86.31 101 THR A O 1
ATOM 788 N N . LEU A 1 102 ? -11.992 -4.662 0.377 1.00 81.50 102 LEU A N 1
ATOM 789 C CA . LEU A 1 102 ? -11.400 -4.843 -0.945 1.00 81.50 102 LEU A CA 1
ATOM 790 C C . LEU A 1 102 ? -12.470 -5.479 -1.838 1.00 81.50 102 LEU A C 1
ATOM 792 O O . LEU A 1 102 ? -13.121 -6.426 -1.400 1.00 81.50 102 LEU A O 1
ATOM 796 N N . PHE A 1 103 ? -12.693 -4.896 -3.016 1.00 65.81 103 PHE A N 1
ATOM 797 C CA . PHE A 1 103 ? -13.756 -5.276 -3.958 1.00 65.81 103 PHE A CA 1
ATOM 798 C C . PHE A 1 103 ? -13.498 -6.634 -4.618 1.00 65.81 103 PHE A C 1
ATOM 800 O O . PHE A 1 103 ? -12.314 -6.924 -4.915 1.00 65.81 103 PHE A O 1
#

Secondary structure (DSSP, 8-state):
---------------------------------PPPP-----PPPHHHHHHHHHHHHHH---HHHHHHHHHHHHHHHHHHHHTT--EEEE-TTT--EEEE---

Foldseek 3Di:
DDDDDDDDDDDDDDDDDDDDDDPDDDDPPPPPPDPDDDDDDDDDDPVVVVVLVVVCVVPVDDSVVVVVVVVVVVVVVVVCVVVVHWDWDADPVPRDTDTDDDD

Radius of gyration: 30.91 Å; chains: 1; bounding box: 62×47×87 Å

pLDDT: mean 78.39, std 22.74, range [35.72, 97.69]

Organism: NCBI:txid113562

Sequence (103 aa):
MPPTPRTTELSAPLSNEVKKANVGAGTYVSRHRSPDLTNINTQFQRRAVAAL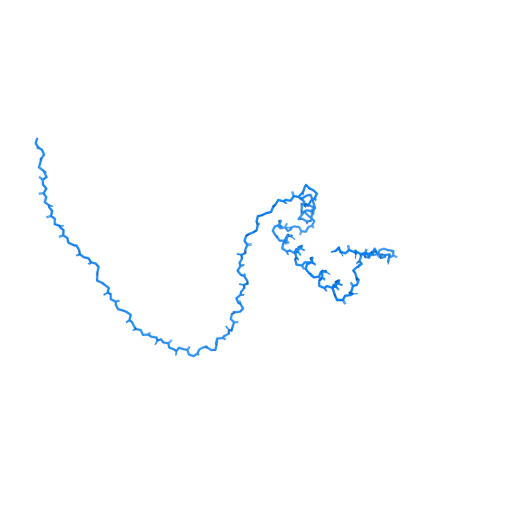ELVSKATGDSPTDVLNRAVQFYAYLIKKSRMGEHIFVENMETGARERITLF